Protein AF-A0AAD8WRN0-F1 (afdb_monomer)

Solvent-accessible surface area (backbone atoms only — not comparable to full-atom values): 7455 Å² total; per-residue (Å²): 144,67,61,68,64,52,53,50,52,52,52,52,51,52,52,51,53,55,50,58,75,67,61,74,82,81,84,42,71,46,80,45,39,75,56,83,87,56,75,53,74,54,54,53,44,68,66,68,74,37,48,32,38,32,49,36,40,60,86,39,64,58,97,87,50,74,71,40,66,42,30,61,80,78,36,50,57,91,78,57,51,49,57,65,69,71,54,63,84,72,74,74,68,90,81,76,82,79,86,64,104,75,77,71,69,64,40,76,47,83,61,78,80,75,75,131

Foldseek 3Di:
DPVVVVVVVVVVVVVVVVVVVVDDDDFDEEEAQADPPDDQPLVVV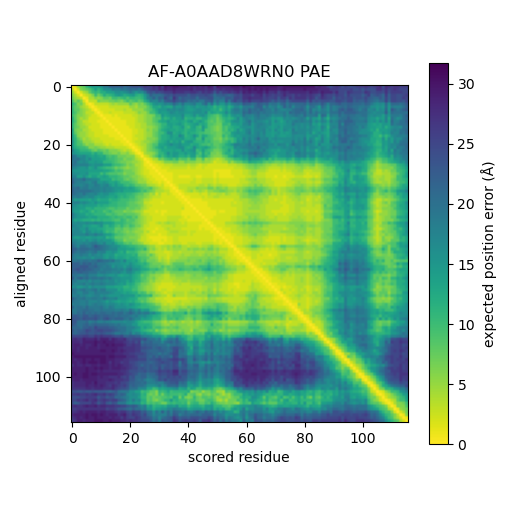VVVNHLEYEYPAQPDDDPPDDTDRHRDPNADVVVVRCVVSVCSVPPDPPPPPDDDPPPRDHDYDHDPPDDD

Organism: Lolium multiflorum (NCBI:txid4521)

Structure (mmCIF, N/CA/C/O backbone):
data_AF-A0AAD8WRN0-F1
#
_entry.id   AF-A0AAD8WRN0-F1
#
loop_
_atom_site.group_PDB
_atom_site.id
_atom_site.type_symbol
_atom_site.label_atom_id
_atom_site.label_alt_id
_atom_site.label_comp_id
_atom_site.label_asym_id
_atom_site.label_entity_id
_atom_site.label_seq_id
_atom_site.pdbx_PDB_ins_code
_atom_site.Cartn_x
_atom_site.Cartn_y
_atom_site.Cartn_z
_atom_site.occupancy
_atom_site.B_iso_or_equiv
_atom_site.auth_seq_id
_atom_site.auth_comp_id
_atom_site.auth_asym_id
_atom_site.auth_atom_id
_atom_site.pdbx_PDB_model_num
ATOM 1 N N . MET A 1 1 ? -23.805 17.492 53.164 1.00 50.25 1 MET A N 1
ATOM 2 C CA . MET A 1 1 ? -22.675 17.762 52.244 1.00 50.25 1 MET A CA 1
ATOM 3 C C . MET A 1 1 ? -22.229 16.450 51.591 1.00 50.25 1 MET A C 1
ATOM 5 O O . MET A 1 1 ? -21.153 15.964 51.880 1.00 50.25 1 MET A O 1
ATOM 9 N N . ALA A 1 2 ? -23.076 15.834 50.759 1.00 56.66 2 ALA A N 1
ATOM 10 C CA . ALA A 1 2 ? -22.770 14.552 50.095 1.00 56.66 2 ALA A CA 1
ATOM 11 C C . ALA A 1 2 ? -23.045 14.588 48.578 1.00 56.66 2 ALA A C 1
ATOM 13 O O . ALA A 1 2 ? -22.523 13.774 47.826 1.00 56.66 2 ALA A O 1
ATOM 14 N N . SER A 1 3 ? -23.804 15.584 48.105 1.00 61.09 3 SER A N 1
ATOM 15 C CA . SER A 1 3 ? -24.153 15.754 46.692 1.00 61.09 3 SER A CA 1
ATOM 16 C C . SER A 1 3 ? -23.005 16.298 45.842 1.00 61.09 3 SER A C 1
ATOM 18 O O . SER A 1 3 ? -22.853 15.880 44.704 1.00 61.09 3 SER A O 1
ATOM 20 N N . ARG A 1 4 ? -22.150 17.180 46.384 1.00 63.69 4 ARG A N 1
ATOM 21 C CA . ARG A 1 4 ? -21.076 17.838 45.608 1.00 63.69 4 ARG A CA 1
ATOM 22 C C . ARG A 1 4 ? -20.043 16.843 45.063 1.00 63.69 4 ARG A C 1
ATOM 24 O O . ARG A 1 4 ? -19.619 16.986 43.922 1.00 63.69 4 ARG A O 1
ATOM 31 N N . GLY A 1 5 ? -19.681 15.816 45.837 1.00 64.12 5 GLY A N 1
ATOM 32 C CA . GLY A 1 5 ? -18.762 14.758 45.391 1.00 64.12 5 GLY A CA 1
ATOM 33 C C . GLY A 1 5 ? -19.368 13.868 44.303 1.00 64.12 5 GLY A C 1
ATOM 34 O O . GLY A 1 5 ? -18.722 13.596 43.295 1.00 64.12 5 GLY A O 1
ATOM 35 N N . PHE A 1 6 ? -20.643 13.499 44.465 1.00 67.19 6 PHE A N 1
ATOM 36 C CA . PHE A 1 6 ? -21.372 12.682 43.496 1.00 67.19 6 PHE A CA 1
ATOM 37 C C . PHE A 1 6 ? -21.585 13.425 42.170 1.00 67.19 6 PHE A C 1
ATOM 39 O O . PHE A 1 6 ? -21.319 12.869 41.112 1.00 67.19 6 PHE A O 1
ATOM 46 N N . THR A 1 7 ? -21.969 14.705 42.204 1.00 78.31 7 THR A N 1
ATOM 47 C CA . THR A 1 7 ? -22.146 15.518 40.989 1.00 78.31 7 THR A CA 1
ATOM 48 C C . THR A 1 7 ? -20.834 15.722 40.234 1.00 78.31 7 THR A C 1
ATOM 50 O O . THR A 1 7 ? -20.825 15.669 39.009 1.00 78.31 7 THR A O 1
ATOM 53 N N . THR A 1 8 ? -19.719 15.904 40.947 1.00 83.19 8 THR A N 1
ATOM 54 C CA . THR A 1 8 ? -18.403 16.079 40.310 1.00 83.19 8 THR A CA 1
ATOM 55 C C . THR A 1 8 ? -17.949 14.789 39.625 1.00 83.19 8 THR A C 1
ATOM 57 O O . THR A 1 8 ? -17.502 14.843 38.487 1.00 83.19 8 THR A O 1
ATOM 60 N N . PHE A 1 9 ? -18.140 13.633 40.273 1.00 83.06 9 PHE A N 1
ATOM 61 C CA . PHE A 1 9 ? -17.828 12.319 39.701 1.00 8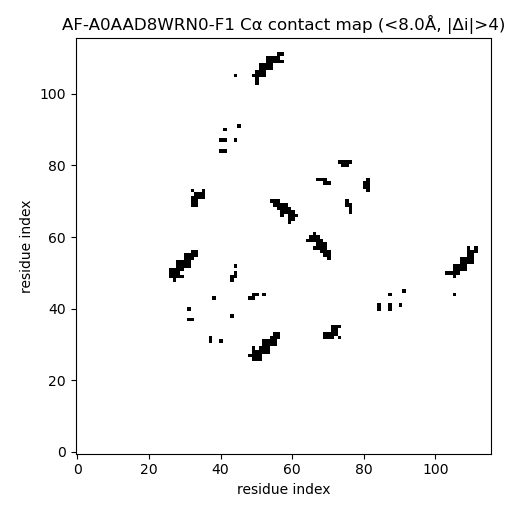3.06 9 PHE A CA 1
ATOM 62 C C . PHE A 1 9 ? -18.692 11.978 38.477 1.00 83.06 9 PHE A C 1
ATOM 64 O O . PHE A 1 9 ? -18.199 11.456 37.482 1.00 83.06 9 PHE A O 1
ATOM 71 N N . GLN A 1 10 ? -19.985 12.307 38.528 1.00 86.94 10 GLN A N 1
ATOM 72 C CA . GLN A 1 10 ? -20.894 12.118 37.396 1.00 86.94 10 GLN A CA 1
ATOM 73 C C . GLN A 1 10 ? -20.499 13.012 36.212 1.00 86.94 10 GLN A C 1
ATOM 75 O O . GLN A 1 10 ? -20.439 12.541 35.079 1.00 86.94 10 GLN A O 1
ATOM 80 N N . LEU A 1 11 ? -20.165 14.282 36.464 1.00 89.62 11 LEU A N 1
ATOM 81 C CA . LEU A 1 11 ? -19.719 15.212 35.422 1.00 89.62 11 LEU A CA 1
ATOM 82 C C . LEU A 1 11 ? -18.401 14.774 34.774 1.00 89.62 11 LEU A C 1
ATOM 84 O O . LEU A 1 11 ? -18.294 14.811 33.550 1.00 89.62 11 LEU A O 1
ATOM 88 N N . THR A 1 12 ? -17.411 14.333 35.556 1.00 91.06 12 THR A N 1
ATOM 89 C CA . THR A 1 12 ? -16.139 13.843 35.003 1.00 91.06 12 THR A CA 1
ATOM 90 C C . THR A 1 12 ? -16.320 12.560 34.196 1.00 91.06 12 THR A C 1
ATOM 92 O O . THR A 1 12 ? -15.724 12.436 33.128 1.00 91.06 12 THR A O 1
ATOM 95 N N . ALA A 1 13 ? -17.175 11.636 34.646 1.00 92.88 13 ALA A N 1
ATOM 96 C CA . ALA A 1 13 ? -17.503 10.425 33.896 1.00 92.88 13 ALA A CA 1
ATOM 97 C C . ALA A 1 13 ? -18.189 10.745 32.556 1.00 92.88 13 ALA A C 1
ATOM 99 O O . ALA A 1 13 ? -17.784 10.220 31.519 1.00 92.88 13 ALA A O 1
ATOM 100 N N . PHE A 1 14 ? -19.170 11.655 32.550 1.00 91.88 14 PHE A N 1
ATOM 101 C CA . PHE A 1 14 ? -19.823 12.113 31.319 1.00 91.88 14 PHE A CA 1
ATOM 102 C C . PHE A 1 14 ? -18.838 12.776 30.350 1.00 91.88 14 PHE A C 1
ATOM 104 O O . PHE A 1 14 ? -18.884 12.505 29.151 1.00 91.88 14 PHE A O 1
ATOM 111 N N . LEU A 1 15 ? -17.923 13.606 30.861 1.00 92.12 15 LEU A N 1
ATOM 112 C CA . LEU A 1 15 ? -16.913 14.274 30.042 1.00 92.12 15 LEU A CA 1
ATOM 113 C C . LEU A 1 15 ? -15.945 13.269 29.396 1.00 92.12 15 LEU A C 1
ATOM 115 O O . LEU A 1 15 ? -15.607 13.412 28.224 1.00 92.12 15 LEU A O 1
ATOM 119 N N . LEU A 1 16 ? -15.532 12.235 30.138 1.00 92.31 16 LEU A N 1
ATOM 120 C CA . LEU A 1 16 ? -14.669 11.165 29.627 1.00 92.31 16 LEU A CA 1
ATOM 121 C C . LEU A 1 16 ? -15.356 10.356 28.523 1.00 92.31 16 LEU A C 1
ATOM 123 O O . LEU A 1 16 ? -14.749 10.114 27.482 1.00 92.31 16 LEU A O 1
ATOM 127 N N . VAL A 1 17 ? -16.624 9.979 28.711 1.00 90.38 17 VAL A N 1
ATOM 128 C CA . VAL A 1 17 ? -17.400 9.258 27.687 1.00 90.38 17 VAL A CA 1
ATOM 129 C C . VAL A 1 17 ? -17.581 10.115 26.432 1.00 90.38 17 VAL A C 1
ATOM 131 O O . VAL A 1 17 ? -17.409 9.613 25.322 1.00 90.38 17 VAL A O 1
ATOM 134 N N . ALA A 1 18 ? -17.862 11.412 26.591 1.00 89.25 18 ALA A N 1
ATOM 135 C CA . ALA A 1 18 ? -17.960 12.341 25.469 1.00 89.25 18 ALA A CA 1
ATOM 136 C C . ALA A 1 18 ? -16.630 12.462 24.702 1.00 89.25 18 ALA A C 1
ATOM 138 O O . ALA A 1 18 ? -16.636 12.438 23.474 1.00 89.25 18 ALA A O 1
ATOM 139 N N . LEU A 1 19 ? -15.492 12.522 25.405 1.00 86.94 19 LEU A N 1
ATOM 140 C CA . LEU A 1 19 ? -14.169 12.548 24.775 1.00 86.94 19 LEU A CA 1
ATOM 141 C C . LEU A 1 19 ? -13.910 11.277 23.961 1.00 86.94 19 LEU A C 1
ATOM 143 O O . LEU A 1 19 ? -13.547 11.362 22.790 1.00 86.94 19 LEU A O 1
ATOM 147 N N . LEU A 1 20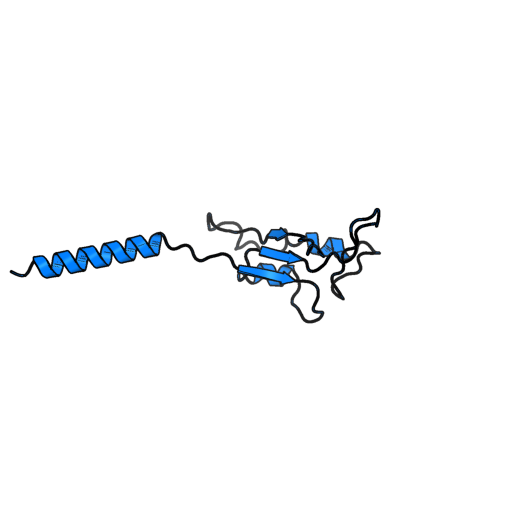 ? -14.156 10.107 24.556 1.00 85.62 20 LEU A N 1
ATOM 148 C CA . LEU A 1 20 ? -13.955 8.812 23.903 1.00 85.62 20 LEU A CA 1
ATOM 149 C C . LEU A 1 20 ? -14.837 8.646 22.659 1.00 85.62 20 LEU A C 1
ATOM 151 O O . LEU A 1 20 ? -14.378 8.091 21.666 1.00 85.62 20 LEU A O 1
ATOM 155 N N . ALA A 1 21 ? -16.062 9.180 22.671 1.00 82.31 21 ALA A N 1
ATOM 156 C CA . ALA A 1 21 ? -16.949 9.173 21.507 1.00 82.31 21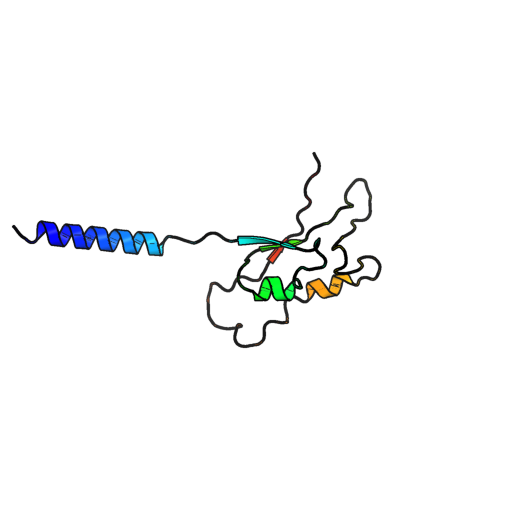 ALA A CA 1
ATOM 157 C C . ALA A 1 21 ? -16.426 10.035 20.340 1.00 82.31 21 ALA A C 1
ATOM 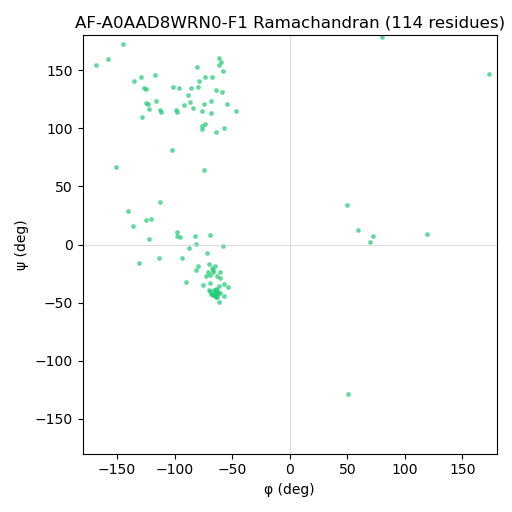159 O O . ALA A 1 21 ? -16.774 9.792 19.186 1.00 82.31 21 ALA A O 1
ATOM 160 N N . THR A 1 22 ? -15.580 11.030 20.628 1.00 78.69 22 THR A N 1
ATOM 161 C CA . THR A 1 22 ? -14.930 11.878 19.612 1.00 78.69 22 THR A CA 1
ATOM 162 C C . THR A 1 22 ? -13.543 11.388 19.195 1.00 78.69 22 THR A C 1
ATOM 164 O O . THR A 1 22 ? -12.998 11.863 18.199 1.00 78.69 22 THR A O 1
ATOM 167 N N . CYS A 1 23 ? -12.964 10.428 19.919 1.00 75.31 23 CYS A N 1
ATOM 168 C CA . CYS A 1 23 ? -11.672 9.849 19.579 1.00 75.31 23 CYS A CA 1
ATOM 169 C C . CYS A 1 23 ? -11.810 8.930 18.358 1.00 75.31 23 CYS A C 1
ATOM 171 O O . CYS A 1 23 ? -12.272 7.797 18.461 1.00 75.31 23 CYS A O 1
ATOM 173 N N . HIS A 1 24 ? -11.367 9.402 17.194 1.00 72.62 24 HIS A N 1
ATOM 174 C CA . HIS A 1 24 ? -11.165 8.548 16.027 1.00 72.62 24 HIS A CA 1
ATOM 175 C C . HIS A 1 24 ? -9.763 7.938 16.073 1.00 72.62 24 HIS A C 1
ATOM 177 O O . HIS A 1 24 ? -8.767 8.663 16.116 1.00 72.62 24 HIS A O 1
ATOM 183 N N . ALA A 1 25 ? -9.674 6.608 16.043 1.00 70.56 25 ALA A N 1
ATOM 184 C CA . ALA A 1 25 ? -8.408 5.943 15.771 1.00 70.56 25 ALA A CA 1
ATOM 185 C C . ALA A 1 25 ? -7.961 6.295 14.344 1.00 70.56 25 ALA A C 1
ATOM 187 O O . ALA A 1 25 ? -8.758 6.262 13.401 1.00 70.56 25 ALA A O 1
ATOM 188 N N . GLY A 1 26 ? -6.690 6.668 14.203 1.00 74.94 26 GLY A N 1
ATOM 189 C CA . GLY A 1 26 ? -6.097 6.944 12.903 1.00 74.94 26 GLY A CA 1
ATOM 190 C C . GLY A 1 26 ? -6.108 5.717 11.991 1.00 74.94 26 GLY A C 1
ATOM 191 O O . GLY A 1 26 ? -6.233 4.573 12.423 1.00 74.94 26 GLY A O 1
ATOM 192 N N . SER A 1 27 ? -5.965 5.987 10.706 1.00 81.06 27 SER A N 1
ATOM 193 C CA . SER A 1 27 ? -5.867 5.003 9.635 1.00 81.06 27 SER A CA 1
ATOM 194 C C . SER A 1 27 ? -4.472 4.387 9.556 1.00 81.06 27 SER A C 1
ATOM 196 O O . SER A 1 27 ? -3.483 5.111 9.672 1.00 81.06 27 SER A O 1
ATOM 198 N N . ILE A 1 28 ? -4.371 3.081 9.288 1.00 83.69 28 ILE A N 1
ATOM 199 C CA . ILE A 1 28 ? -3.084 2.403 9.058 1.00 83.69 28 ILE A CA 1
ATOM 200 C C . ILE A 1 28 ? -2.880 2.197 7.553 1.00 83.69 28 ILE A C 1
ATOM 202 O O . ILE A 1 28 ? -3.799 1.775 6.843 1.00 83.69 28 ILE A O 1
ATOM 206 N N . ALA A 1 29 ? -1.667 2.494 7.082 1.00 85.50 29 ALA A N 1
ATOM 207 C CA . ALA A 1 29 ? -1.224 2.250 5.714 1.00 85.50 29 ALA A CA 1
ATOM 208 C C . ALA A 1 29 ? -0.056 1.252 5.679 1.00 85.50 29 ALA A C 1
ATOM 210 O O . ALA A 1 29 ? 0.793 1.275 6.572 1.00 85.50 29 ALA A O 1
ATOM 211 N N . ILE A 1 30 ? 0.011 0.414 4.642 1.00 87.94 30 ILE A N 1
ATOM 212 C CA . ILE A 1 30 ? 1.092 -0.564 4.433 1.00 87.94 30 ILE A CA 1
ATOM 213 C C . ILE A 1 30 ? 1.673 -0.457 3.021 1.00 87.94 30 ILE A C 1
ATOM 215 O O . ILE A 1 30 ? 0.937 -0.192 2.076 1.00 87.94 30 ILE A O 1
ATOM 219 N N . TYR A 1 31 ? 2.982 -0.664 2.870 1.00 89.62 31 TYR A N 1
ATOM 220 C CA . TYR A 1 31 ? 3.615 -0.852 1.561 1.00 89.62 31 TYR A CA 1
ATOM 221 C C . TYR A 1 31 ? 3.538 -2.325 1.155 1.00 89.62 31 TYR A C 1
ATOM 223 O O . TYR A 1 31 ? 3.835 -3.186 1.978 1.00 89.62 31 TYR A O 1
ATOM 231 N N . TRP A 1 32 ? 3.166 -2.599 -0.093 1.00 90.38 32 TRP A N 1
ATOM 232 C CA . TRP A 1 32 ? 2.981 -3.954 -0.623 1.00 90.38 32 TRP A CA 1
ATOM 233 C C . TRP A 1 32 ? 3.623 -4.096 -2.005 1.00 90.38 32 TRP A C 1
ATOM 235 O O . TRP A 1 32 ? 3.488 -3.180 -2.821 1.00 90.38 32 TRP A O 1
ATOM 245 N N . GLY A 1 33 ? 4.259 -5.235 -2.288 1.00 89.56 33 GLY A N 1
ATOM 246 C CA . GLY A 1 33 ? 4.698 -5.614 -3.636 1.00 89.56 33 GLY A CA 1
ATOM 247 C C . GLY A 1 33 ? 6.200 -5.830 -3.825 1.00 89.56 33 GLY A C 1
ATOM 248 O O . GLY A 1 33 ? 6.645 -5.969 -4.956 1.00 89.56 33 GLY A O 1
ATOM 249 N N . GLN A 1 34 ? 7.016 -5.846 -2.770 1.00 91.12 34 GLN A N 1
ATOM 250 C CA . GLN A 1 34 ? 8.475 -6.055 -2.887 1.00 91.12 34 GLN A CA 1
ATOM 251 C C . GLN A 1 34 ? 8.989 -7.257 -2.097 1.00 91.12 34 GLN A C 1
ATOM 253 O O . GLN A 1 34 ? 10.198 -7.467 -2.026 1.00 91.12 34 GLN A O 1
ATOM 258 N N . ASN A 1 35 ? 8.098 -8.035 -1.487 1.00 89.69 35 ASN A N 1
ATOM 259 C CA . ASN A 1 35 ? 8.461 -9.230 -0.748 1.00 89.69 35 ASN A CA 1
ATOM 260 C C . ASN A 1 35 ? 7.739 -10.441 -1.338 1.00 89.69 35 ASN A C 1
ATOM 262 O O . ASN A 1 35 ? 6.523 -10.551 -1.240 1.00 89.69 35 ASN A O 1
ATOM 266 N N . ASP A 1 36 ? 8.492 -11.396 -1.873 1.00 83.81 36 ASP A N 1
ATOM 267 C CA . ASP A 1 36 ? 7.929 -12.590 -2.516 1.00 83.81 36 ASP A CA 1
ATOM 268 C C . ASP A 1 36 ? 7.165 -13.499 -1.527 1.00 83.81 36 ASP A C 1
ATOM 270 O O . ASP A 1 36 ? 6.354 -14.328 -1.932 1.00 83.81 36 ASP A O 1
ATOM 274 N N . GLY A 1 37 ? 7.407 -13.344 -0.218 1.00 86.44 37 GLY A N 1
ATOM 275 C CA . GLY A 1 37 ? 6.703 -14.066 0.848 1.00 86.44 37 GLY A CA 1
ATOM 276 C C . GLY A 1 37 ? 5.521 -13.317 1.473 1.00 86.44 37 GLY A C 1
ATOM 277 O O . GLY A 1 37 ? 5.003 -13.771 2.493 1.00 86.44 37 GLY A O 1
ATOM 278 N N . GLU A 1 38 ? 5.128 -12.149 0.950 1.00 87.38 38 GLU A N 1
ATOM 279 C CA . GLU A 1 38 ? 3.962 -11.421 1.464 1.00 87.38 38 GLU A CA 1
ATOM 280 C C . GLU A 1 38 ? 2.645 -11.988 0.914 1.00 87.38 38 GLU A C 1
ATOM 282 O O . GLU A 1 38 ? 2.595 -12.566 -0.171 1.00 87.38 38 GLU A O 1
ATOM 287 N N . ALA A 1 39 ? 1.562 -11.826 1.679 1.00 86.81 39 ALA A N 1
ATOM 288 C CA . ALA A 1 39 ? 0.231 -12.231 1.238 1.00 86.81 39 ALA A CA 1
ATOM 289 C C . ALA A 1 39 ? -0.175 -11.485 -0.044 1.00 86.81 39 ALA A C 1
ATOM 291 O O . ALA A 1 39 ? 0.321 -10.391 -0.328 1.00 86.81 39 ALA A O 1
ATOM 292 N N . SER A 1 40 ? -1.109 -12.043 -0.814 1.00 86.56 40 SER A N 1
ATOM 293 C CA . SER A 1 40 ? -1.619 -11.356 -2.002 1.00 86.56 40 SER A CA 1
ATOM 294 C C . SER A 1 40 ? -2.289 -10.027 -1.631 1.00 86.56 40 SER A C 1
ATOM 296 O O . SER A 1 40 ? -2.838 -9.879 -0.539 1.00 86.56 40 SER A O 1
ATOM 298 N N . LEU A 1 41 ? -2.326 -9.064 -2.560 1.00 84.44 41 LEU A N 1
ATOM 299 C CA . LEU A 1 41 ? -2.968 -7.762 -2.328 1.00 84.44 41 LEU A CA 1
ATOM 300 C C . LEU A 1 41 ? -4.425 -7.907 -1.847 1.00 84.44 41 LEU A C 1
ATOM 302 O O . LEU A 1 41 ? -4.892 -7.147 -0.997 1.00 84.44 41 LEU A O 1
ATOM 306 N N . ALA A 1 42 ? -5.136 -8.912 -2.368 1.00 82.62 42 ALA A N 1
ATOM 307 C CA . ALA A 1 42 ? -6.498 -9.233 -1.958 1.00 82.62 42 ALA A CA 1
ATOM 308 C C . ALA A 1 42 ? -6.568 -9.691 -0.492 1.00 82.62 42 ALA A C 1
ATOM 310 O O . ALA A 1 42 ? -7.432 -9.222 0.243 1.00 82.62 42 ALA A O 1
ATOM 311 N N . GLU A 1 43 ? -5.652 -10.552 -0.048 1.00 84.25 43 GLU A N 1
ATOM 312 C CA . GLU A 1 43 ? -5.575 -11.016 1.342 1.00 84.25 43 GLU A CA 1
ATOM 313 C C . GLU A 1 43 ? -5.135 -9.900 2.296 1.00 84.25 43 GLU A C 1
ATOM 315 O O . GLU A 1 43 ? -5.710 -9.751 3.374 1.00 84.25 43 GLU A O 1
ATOM 320 N N . THR A 1 44 ? -4.181 -9.057 1.887 1.00 85.56 44 THR A N 1
ATOM 321 C CA . THR A 1 44 ? -3.775 -7.870 2.653 1.00 85.56 44 THR A CA 1
ATOM 322 C C . THR A 1 44 ? -4.970 -6.954 2.906 1.00 85.56 44 THR A C 1
ATOM 324 O O . THR A 1 44 ? -5.184 -6.522 4.039 1.00 85.56 44 THR A O 1
ATOM 327 N N . CYS A 1 45 ? -5.797 -6.714 1.887 1.00 82.88 45 CYS A N 1
ATOM 328 C CA . CYS A 1 45 ? -7.023 -5.935 2.031 1.00 82.88 45 CYS A CA 1
ATOM 329 C C . CYS A 1 45 ? -8.114 -6.659 2.832 1.00 82.88 45 CYS A C 1
ATOM 331 O O . CYS A 1 45 ? -8.785 -6.034 3.653 1.00 82.88 45 CYS A O 1
ATOM 333 N N . ALA A 1 46 ? -8.279 -7.969 2.639 1.00 82.38 46 ALA A N 1
ATOM 334 C CA . ALA A 1 46 ? -9.258 -8.774 3.369 1.00 82.38 46 ALA A CA 1
ATOM 335 C C . ALA A 1 46 ? -8.927 -8.914 4.864 1.00 82.38 46 ALA A C 1
ATOM 337 O O . ALA A 1 46 ? -9.825 -9.187 5.657 1.00 82.38 46 ALA A O 1
ATOM 338 N N . SER A 1 47 ? -7.672 -8.684 5.266 1.00 84.12 47 SER A N 1
ATOM 339 C CA . SER A 1 47 ? -7.268 -8.706 6.677 1.00 84.12 47 SER A CA 1
ATOM 340 C C . SER A 1 47 ? -7.993 -7.666 7.542 1.00 84.12 47 SER A C 1
ATOM 342 O O . SER A 1 47 ? -8.066 -7.836 8.755 1.00 84.12 47 SER A O 1
ATOM 344 N N . GLY A 1 48 ? -8.498 -6.576 6.944 1.00 81.62 48 GLY A N 1
ATOM 345 C CA . GLY A 1 48 ? -9.153 -5.478 7.665 1.00 81.62 48 GLY A CA 1
ATOM 346 C C . GLY A 1 48 ? -8.212 -4.617 8.519 1.00 81.62 48 GLY A C 1
ATOM 347 O O . GLY A 1 48 ? -8.669 -3.678 9.166 1.00 81.62 48 GLY A O 1
ATOM 348 N N . ASN A 1 49 ? -6.905 -4.898 8.503 1.00 84.06 49 ASN A N 1
ATOM 349 C CA . ASN A 1 49 ? -5.908 -4.191 9.313 1.00 84.06 49 ASN A CA 1
ATOM 350 C C . ASN A 1 49 ? -5.467 -2.854 8.704 1.00 84.06 49 ASN A C 1
ATOM 352 O O . ASN A 1 49 ? -4.940 -1.994 9.411 1.00 84.06 49 ASN A O 1
ATOM 356 N N . TYR A 1 50 ? -5.651 -2.687 7.393 1.00 82.62 50 TYR A N 1
ATOM 357 C CA . TYR A 1 50 ? -5.131 -1.558 6.629 1.00 82.62 50 TYR A CA 1
ATOM 358 C C . TYR A 1 50 ? -6.249 -0.880 5.854 1.00 82.62 50 TYR A C 1
ATOM 360 O O . TYR A 1 50 ? -7.050 -1.522 5.180 1.00 82.62 50 TYR A O 1
ATOM 368 N N . GLU A 1 51 ? -6.269 0.443 5.919 1.00 80.81 51 GLU A N 1
ATOM 369 C CA . GLU A 1 51 ? -7.188 1.261 5.131 1.00 80.81 51 GLU A CA 1
ATOM 370 C C . GLU A 1 51 ? -6.587 1.655 3.785 1.00 80.81 51 GLU A C 1
ATOM 372 O O . GLU A 1 51 ? -7.298 1.783 2.785 1.00 80.81 51 GLU A O 1
ATOM 377 N N . PHE A 1 52 ? -5.264 1.819 3.764 1.00 80.06 52 PHE A N 1
ATOM 378 C CA . PHE A 1 52 ? -4.512 2.190 2.580 1.00 80.06 52 PHE A CA 1
ATOM 379 C C . PHE A 1 52 ? -3.411 1.170 2.316 1.00 80.06 52 PHE A C 1
ATOM 381 O O . PHE A 1 52 ? -2.644 0.817 3.212 1.00 80.06 52 PHE A O 1
ATOM 388 N N . VAL A 1 53 ? -3.291 0.747 1.062 1.00 83.44 53 VAL A N 1
ATOM 389 C CA . VAL A 1 53 ? -2.163 -0.064 0.601 1.00 83.44 53 VAL A CA 1
ATOM 390 C C . VAL A 1 53 ? -1.386 0.739 -0.437 1.00 83.44 53 VAL A C 1
ATOM 392 O O . VAL A 1 53 ? -1.936 1.224 -1.424 1.00 83.44 53 VAL A O 1
ATOM 395 N N . ILE A 1 54 ? -0.097 0.937 -0.208 1.00 85.38 54 ILE A N 1
ATOM 396 C CA . ILE A 1 54 ? 0.792 1.676 -1.098 1.00 85.38 54 ILE A CA 1
ATOM 397 C C . ILE A 1 54 ? 1.544 0.653 -1.940 1.00 85.38 54 ILE A C 1
ATOM 399 O O . ILE A 1 54 ? 2.311 -0.148 -1.413 1.00 85.38 54 ILE A O 1
ATOM 403 N N . LEU A 1 55 ? 1.316 0.673 -3.253 1.00 85.00 55 LEU A N 1
ATOM 404 C CA . LEU A 1 55 ? 1.972 -0.260 -4.167 1.00 85.00 55 LEU A CA 1
ATOM 405 C C . LEU A 1 55 ? 3.436 0.144 -4.361 1.00 85.00 55 LEU A C 1
ATOM 407 O O . LEU A 1 55 ? 3.733 1.250 -4.822 1.00 85.00 55 LEU A O 1
ATOM 411 N N . ALA A 1 56 ? 4.326 -0.773 -4.010 1.00 85.81 56 ALA A N 1
ATOM 412 C CA . ALA A 1 56 ? 5.768 -0.645 -4.033 1.00 85.81 56 ALA A CA 1
ATOM 413 C C . ALA A 1 56 ? 6.333 -1.571 -5.129 1.00 85.81 56 ALA A C 1
ATOM 415 O O . ALA A 1 56 ? 6.191 -2.778 -4.998 1.00 85.81 56 ALA A O 1
ATOM 416 N N . PHE A 1 57 ? 6.936 -1.079 -6.220 1.00 84.19 57 PHE A N 1
ATOM 417 C CA . PHE A 1 57 ? 7.112 0.330 -6.614 1.00 84.19 57 PHE A CA 1
ATOM 418 C C . PHE A 1 57 ? 7.040 0.556 -8.136 1.00 84.19 57 PHE A C 1
ATOM 420 O O . PHE A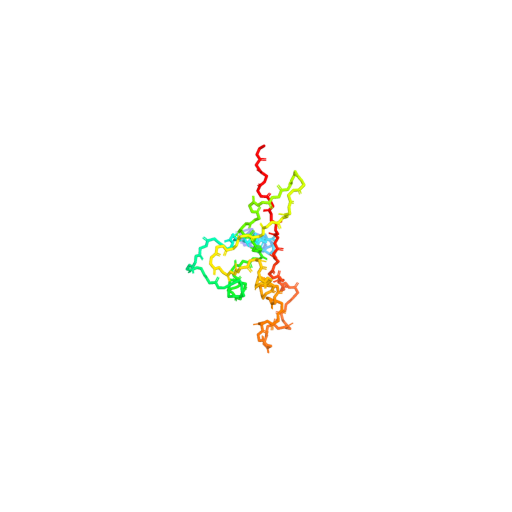 1 57 ? 6.991 -0.365 -8.943 1.00 84.19 57 PHE A O 1
ATOM 427 N N . LEU A 1 58 ? 7.036 1.830 -8.543 1.00 86.19 58 LEU A N 1
ATOM 428 C CA . LEU A 1 58 ? 7.226 2.266 -9.930 1.00 86.19 58 LEU A CA 1
ATOM 429 C C . LEU A 1 58 ? 8.670 2.788 -10.100 1.00 86.19 58 LEU A C 1
ATOM 431 O O . LEU A 1 58 ? 8.881 3.998 -10.012 1.00 86.19 58 LEU A O 1
ATOM 435 N N . 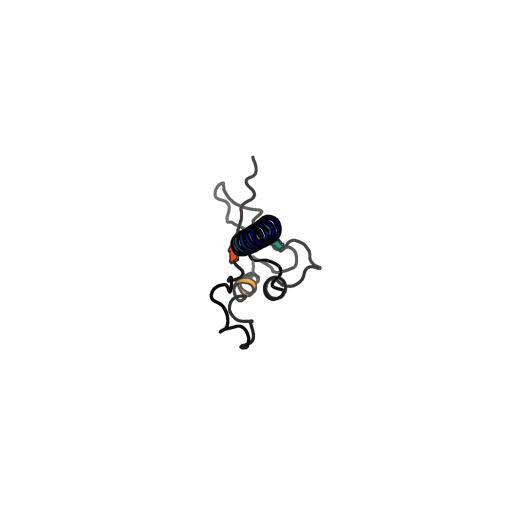PRO A 1 59 ? 9.684 1.920 -10.288 1.00 85.31 59 PRO A N 1
ATOM 436 C CA . PRO A 1 59 ? 11.090 2.336 -10.278 1.00 85.31 59 PRO A CA 1
ATOM 437 C C . PRO A 1 59 ? 11.511 3.153 -11.505 1.00 85.31 59 PRO A C 1
ATOM 439 O O . PRO A 1 59 ? 12.485 3.899 -11.438 1.00 85.31 59 PRO A O 1
ATOM 442 N N . LYS A 1 60 ? 10.806 3.023 -12.636 1.00 85.75 60 LYS A N 1
ATOM 443 C CA . LYS A 1 60 ? 11.112 3.767 -13.867 1.00 85.75 60 LYS A CA 1
ATOM 444 C C . LYS A 1 60 ? 9.992 4.748 -14.156 1.00 85.75 60 LYS A C 1
ATOM 446 O O . LYS A 1 60 ? 8.865 4.329 -14.412 1.00 85.75 60 LYS A O 1
ATOM 451 N N . PHE A 1 61 ? 10.308 6.039 -14.120 1.00 87.62 61 PHE A N 1
ATOM 452 C CA . PHE A 1 61 ? 9.397 7.125 -14.471 1.00 87.62 61 PHE A CA 1
ATOM 453 C C . PHE A 1 61 ? 10.175 8.398 -14.847 1.00 87.62 61 PHE A C 1
ATOM 455 O O . PHE A 1 61 ? 11.327 8.581 -14.461 1.00 87.62 61 PHE A O 1
ATOM 462 N N . GLY A 1 62 ? 9.526 9.313 -15.575 1.00 88.12 62 GLY A N 1
ATOM 463 C CA . GLY A 1 62 ? 10.097 10.618 -15.936 1.00 88.12 62 GLY A CA 1
ATOM 464 C C . GLY A 1 62 ? 11.066 10.583 -17.126 1.00 88.12 62 GLY A C 1
ATOM 465 O O . GLY A 1 62 ? 11.310 9.542 -17.724 1.00 88.12 62 GLY A O 1
ATOM 466 N N . LYS A 1 63 ? 11.590 11.754 -17.521 1.00 90.50 63 LYS A N 1
ATOM 467 C CA . LYS A 1 63 ? 12.577 11.927 -18.616 1.00 90.50 63 LYS A CA 1
ATOM 468 C C . LYS A 1 63 ? 12.210 11.235 -19.948 1.00 90.50 63 LYS A C 1
ATOM 470 O O . LYS A 1 63 ? 13.087 10.753 -20.656 1.00 90.50 63 LYS A O 1
ATOM 475 N N . GLY A 1 64 ? 10.918 11.161 -20.280 1.00 88.69 64 GLY A N 1
ATOM 476 C CA . GLY A 1 64 ? 10.429 10.484 -21.492 1.00 88.69 64 GLY A CA 1
ATOM 477 C C . GLY A 1 64 ? 10.497 8.952 -21.445 1.00 88.69 64 GLY A C 1
ATOM 478 O O . GLY A 1 64 ? 10.238 8.298 -22.451 1.00 88.69 64 GLY A O 1
ATOM 479 N N . GLN A 1 65 ? 10.834 8.365 -20.296 1.00 86.25 65 GLN A N 1
ATOM 480 C CA . GLN A 1 65 ? 10.831 6.920 -20.104 1.00 86.25 65 GLN A CA 1
ATOM 481 C C . GLN A 1 65 ? 9.396 6.402 -19.997 1.00 86.25 65 GLN A C 1
ATOM 483 O O . GLN A 1 65 ? 8.528 7.047 -19.406 1.00 86.25 65 GLN A O 1
ATOM 488 N N . THR A 1 66 ? 9.158 5.206 -20.539 1.00 83.81 66 THR A N 1
ATOM 489 C CA . THR A 1 66 ? 7.888 4.501 -20.334 1.00 83.81 66 THR A CA 1
ATOM 490 C C . THR A 1 66 ? 7.802 4.062 -18.869 1.00 83.81 66 THR A C 1
ATOM 492 O O . THR A 1 66 ? 8.714 3.367 -18.411 1.00 83.81 66 THR A O 1
ATOM 495 N N . PRO A 1 67 ? 6.750 4.454 -18.124 1.00 83.88 67 PRO A N 1
ATOM 496 C CA . PRO A 1 67 ? 6.587 4.044 -16.738 1.00 83.88 67 PRO A CA 1
ATOM 497 C C . PRO A 1 67 ? 6.530 2.521 -16.605 1.00 83.88 67 PRO A C 1
ATOM 499 O O . PRO A 1 67 ? 5.771 1.873 -17.326 1.00 83.88 67 PRO A O 1
ATOM 502 N N . GLN A 1 68 ? 7.303 1.954 -15.679 1.00 84.25 68 GLN A N 1
ATOM 503 C CA . GLN A 1 68 ? 7.323 0.509 -15.439 1.00 84.25 68 GLN A CA 1
ATOM 504 C C . GLN A 1 68 ? 7.022 0.214 -13.973 1.00 84.25 68 GLN A C 1
ATOM 506 O O . GLN A 1 68 ? 7.736 0.689 -13.090 1.00 84.25 68 GLN A O 1
ATOM 511 N N . LEU A 1 69 ? 5.965 -0.569 -13.743 1.00 85.94 69 LEU A N 1
ATOM 512 C CA . LEU A 1 69 ? 5.606 -1.112 -12.435 1.00 85.94 69 LEU A CA 1
ATOM 513 C C . LEU A 1 69 ? 6.482 -2.328 -12.137 1.00 85.94 69 LEU A C 1
ATOM 515 O O . LEU A 1 69 ? 6.658 -3.170 -13.010 1.00 85.94 69 LEU A O 1
ATOM 519 N N . ASP A 1 70 ? 7.007 -2.411 -10.924 1.00 87.19 70 ASP A N 1
ATOM 520 C CA . ASP A 1 70 ? 7.809 -3.526 -10.439 1.00 87.19 70 ASP A CA 1
ATOM 521 C C . ASP A 1 70 ? 7.221 -3.992 -9.108 1.00 87.19 70 ASP A C 1
ATOM 523 O O . ASP A 1 70 ? 7.273 -3.267 -8.114 1.00 87.19 70 ASP A O 1
ATOM 527 N N . LEU A 1 71 ? 6.604 -5.174 -9.128 1.00 87.88 71 LEU A N 1
ATOM 528 C CA . LEU A 1 71 ? 6.048 -5.829 -7.948 1.00 87.88 71 LEU A CA 1
ATOM 529 C C . LEU A 1 71 ? 6.836 -7.108 -7.623 1.00 87.88 71 LEU A C 1
ATOM 531 O O . LEU A 1 71 ? 6.242 -8.116 -7.246 1.00 87.88 71 LEU A O 1
ATOM 535 N N . ALA A 1 72 ? 8.158 -7.095 -7.829 1.00 87.38 72 ALA A N 1
ATOM 536 C CA . ALA A 1 72 ? 9.028 -8.248 -7.602 1.00 87.38 72 ALA A CA 1
ATOM 537 C C . ALA A 1 72 ? 8.479 -9.513 -8.293 1.00 87.38 72 ALA A C 1
ATOM 539 O O . ALA A 1 72 ? 8.151 -9.471 -9.482 1.00 87.38 72 ALA A O 1
ATOM 540 N N . SER A 1 73 ? 8.346 -10.636 -7.577 1.00 86.31 73 SER A N 1
ATOM 541 C CA . SER A 1 73 ? 7.813 -11.871 -8.157 1.00 86.31 73 SER A CA 1
ATOM 542 C C . SER A 1 73 ? 6.280 -11.932 -8.236 1.00 86.31 73 SER A C 1
ATOM 544 O O . SER A 1 73 ? 5.750 -12.948 -8.686 1.00 86.31 73 SER A O 1
ATOM 546 N N . HIS A 1 74 ? 5.538 -10.901 -7.804 1.00 85.06 74 HIS A N 1
ATOM 547 C CA . HIS A 1 74 ? 4.065 -10.954 -7.741 1.00 85.06 74 HIS A CA 1
ATOM 548 C C . HIS A 1 74 ? 3.403 -10.976 -9.115 1.00 85.06 74 HIS A C 1
ATOM 550 O O . HIS A 1 74 ? 2.324 -11.549 -9.280 1.00 85.06 74 HIS A O 1
ATOM 556 N N . CYS A 1 75 ? 4.000 -10.313 -10.103 1.00 85.81 75 CYS A N 1
ATOM 557 C CA . CYS A 1 75 ? 3.519 -10.318 -11.477 1.00 85.81 75 CYS A CA 1
ATOM 558 C C . CYS A 1 75 ? 4.553 -9.723 -12.432 1.00 85.81 75 CYS A C 1
ATOM 560 O O . CYS A 1 75 ? 5.344 -8.857 -12.067 1.00 85.81 75 CYS A O 1
ATOM 562 N N . ASP A 1 76 ? 4.477 -10.131 -13.696 1.00 84.25 76 ASP A N 1
ATOM 563 C CA . ASP A 1 76 ? 5.278 -9.543 -14.761 1.00 84.25 76 ASP A CA 1
ATOM 564 C C . ASP A 1 76 ? 4.513 -8.381 -15.439 1.00 84.25 76 ASP A C 1
ATOM 566 O O . ASP A 1 76 ? 3.420 -8.587 -15.992 1.00 84.25 76 ASP A O 1
ATOM 570 N N . PRO A 1 77 ? 5.048 -7.145 -15.415 1.00 78.31 77 PRO A N 1
ATOM 571 C CA . PRO A 1 77 ? 4.430 -5.992 -16.067 1.00 78.31 77 PRO A CA 1
ATOM 572 C C . PRO A 1 77 ? 4.464 -6.082 -17.602 1.00 78.31 77 PRO A C 1
ATOM 574 O O . PRO A 1 77 ? 3.601 -5.496 -18.258 1.00 78.31 77 PRO A O 1
ATOM 577 N N . SER A 1 78 ? 5.423 -6.808 -18.187 1.00 77.81 78 SER A N 1
ATOM 578 C CA . SER A 1 78 ? 5.633 -6.867 -19.641 1.00 77.81 78 SER A CA 1
ATOM 579 C C . SER A 1 78 ? 4.562 -7.685 -20.371 1.00 77.81 78 SER A C 1
ATOM 581 O O . SER A 1 78 ? 4.226 -7.397 -21.519 1.00 77.81 78 SER A O 1
ATOM 583 N N . SER A 1 79 ? 3.951 -8.644 -19.675 1.00 76.38 79 SER A N 1
ATOM 584 C CA . SER A 1 79 ? 2.906 -9.534 -20.193 1.00 76.38 79 SER A CA 1
ATOM 585 C C . SER A 1 79 ? 1.484 -9.085 -19.840 1.00 76.38 79 SER A C 1
ATOM 587 O O . SER A 1 79 ? 0.528 -9.838 -20.018 1.00 76.38 79 SER A O 1
ATOM 589 N N . SER A 1 80 ? 1.307 -7.861 -19.323 1.00 73.00 80 SER A N 1
ATOM 590 C CA . SER A 1 80 ? 0.057 -7.374 -18.711 1.00 73.00 80 SER A CA 1
ATOM 591 C C . SER A 1 80 ? -0.428 -8.186 -17.494 1.00 73.00 80 SER A C 1
ATOM 593 O O . SER A 1 80 ? -1.544 -7.966 -17.011 1.00 73.00 80 SER A O 1
ATOM 595 N N . GLY A 1 81 ? 0.416 -9.069 -16.946 1.00 74.00 81 GLY A N 1
ATOM 596 C CA . GLY A 1 81 ? 0.089 -9.977 -15.841 1.00 74.00 81 GLY A CA 1
ATOM 597 C C . GLY A 1 81 ? -0.329 -9.261 -14.554 1.00 74.00 81 GLY A C 1
ATOM 598 O O . GLY A 1 81 ? -1.183 -9.751 -13.813 1.00 74.00 81 GLY A O 1
ATOM 599 N N . CYS A 1 82 ? 0.169 -8.042 -14.340 1.00 79.62 82 CYS A N 1
ATOM 600 C CA . CYS A 1 82 ? -0.187 -7.213 -13.186 1.00 79.62 82 CYS A CA 1
ATOM 601 C C . CYS A 1 82 ? -1.614 -6.635 -13.226 1.00 79.62 82 CYS A C 1
ATOM 603 O O . CYS A 1 82 ? -2.079 -6.089 -12.226 1.00 79.62 82 CYS A O 1
ATOM 605 N N . ARG A 1 83 ? -2.367 -6.781 -14.331 1.00 76.25 83 ARG A N 1
ATOM 606 C CA . ARG A 1 83 ? -3.794 -6.394 -14.367 1.00 76.25 83 ARG A CA 1
ATOM 607 C C . ARG A 1 83 ? -4.650 -7.207 -13.399 1.00 76.25 83 ARG A C 1
ATOM 609 O O . ARG A 1 83 ? -5.674 -6.703 -12.946 1.00 76.25 83 ARG A O 1
ATOM 616 N N . SER A 1 84 ? -4.251 -8.435 -13.071 1.00 70.75 84 SER A N 1
ATOM 617 C CA . SER A 1 84 ? -4.953 -9.287 -12.099 1.00 70.75 84 SER A CA 1
ATOM 618 C C . SER A 1 84 ? -5.082 -8.622 -10.720 1.00 70.75 84 SER A C 1
ATOM 620 O O . SER A 1 84 ? -6.137 -8.730 -10.097 1.00 70.75 84 SER A O 1
ATOM 622 N N . GLN A 1 85 ? -4.090 -7.821 -10.315 1.00 70.88 85 GLN A N 1
ATOM 623 C CA . GLN A 1 85 ? -4.080 -7.090 -9.042 1.00 70.88 85 GLN A CA 1
ATOM 624 C C . GLN A 1 85 ? -5.157 -5.992 -8.968 1.00 70.88 85 GLN A C 1
ATOM 626 O O . GLN A 1 85 ? -5.618 -5.632 -7.888 1.00 70.88 85 GLN A O 1
ATOM 631 N N . SER A 1 86 ? -5.652 -5.507 -10.115 1.00 65.06 86 SER A N 1
ATOM 632 C CA . SER A 1 86 ? -6.769 -4.549 -10.158 1.00 65.06 86 SER A CA 1
ATOM 633 C C . SER A 1 86 ? -8.115 -5.158 -9.745 1.00 65.06 86 SER A C 1
ATOM 635 O O . SER A 1 86 ? -9.053 -4.426 -9.426 1.00 65.06 86 SER A O 1
ATOM 637 N N . LYS A 1 87 ? -8.229 -6.495 -9.723 1.00 59.47 87 LYS A N 1
ATOM 638 C CA . LYS A 1 87 ? -9.485 -7.197 -9.421 1.00 59.47 87 LYS A CA 1
ATOM 639 C C . LYS A 1 87 ? -9.782 -7.349 -7.927 1.00 59.47 87 LYS A C 1
ATOM 641 O O . LYS A 1 87 ? -10.799 -7.949 -7.583 1.00 59.47 87 LYS A O 1
ATOM 646 N N . GLY A 1 88 ? -8.994 -6.725 -7.047 1.00 51.56 88 GLY A N 1
ATOM 647 C CA . GLY A 1 88 ? -9.261 -6.644 -5.602 1.00 51.56 88 GLY A CA 1
ATOM 648 C C . GLY A 1 88 ? -10.609 -6.006 -5.215 1.00 51.56 88 GLY A C 1
ATOM 649 O O . GLY A 1 88 ? -10.944 -5.947 -4.040 1.00 51.56 88 GLY A O 1
ATOM 650 N N . HIS A 1 89 ? -11.411 -5.559 -6.186 1.00 42.53 89 HIS A N 1
ATOM 651 C CA . HIS A 1 89 ? -12.747 -5.002 -5.987 1.00 42.53 89 HIS A CA 1
ATOM 652 C C . HIS A 1 89 ? -13.884 -6.053 -5.964 1.00 42.53 89 HIS A C 1
ATOM 654 O O . HIS A 1 89 ? -15.038 -5.678 -5.774 1.00 42.53 89 HIS A O 1
ATOM 660 N N . GLN A 1 90 ? -13.603 -7.349 -6.184 1.00 41.62 90 GLN A N 1
ATOM 661 C CA . GLN A 1 90 ? -14.660 -8.353 -6.423 1.00 41.62 90 GLN A CA 1
ATOM 662 C C . GLN A 1 90 ? -14.498 -9.691 -5.675 1.00 41.62 90 GLN A C 1
ATOM 664 O O . GLN A 1 90 ? -15.157 -10.661 -6.034 1.00 41.62 90 GLN A O 1
ATOM 669 N N . LEU A 1 91 ? -13.650 -9.780 -4.646 1.00 42.03 91 LEU A N 1
ATOM 670 C CA . LEU A 1 91 ? -13.437 -11.034 -3.897 1.00 42.03 91 LEU A CA 1
ATOM 671 C C . LEU A 1 91 ? -13.765 -10.942 -2.402 1.00 42.03 91 LEU A C 1
ATOM 673 O O . LEU A 1 91 ? -13.299 -11.768 -1.623 1.00 42.03 91 LEU A O 1
ATOM 677 N N . LEU A 1 92 ? -14.594 -9.984 -1.988 1.00 42.47 92 LEU A N 1
ATOM 678 C CA . LEU A 1 92 ? -15.255 -10.116 -0.693 1.00 42.47 92 LEU A CA 1
ATOM 679 C C . LEU A 1 92 ? -16.503 -10.987 -0.895 1.00 42.47 92 LEU A C 1
ATOM 681 O O . LEU A 1 92 ? -17.369 -10.602 -1.684 1.00 42.47 92 LEU A O 1
ATOM 685 N N . PRO A 1 93 ? -16.599 -12.168 -0.253 1.00 38.44 93 PRO A N 1
ATOM 686 C CA . PRO A 1 93 ? -17.851 -12.902 -0.213 1.00 38.44 93 PRO A CA 1
ATOM 687 C C . PRO A 1 93 ? -18.932 -12.021 0.427 1.00 38.44 93 PRO A C 1
ATOM 689 O O . PRO A 1 93 ? -18.656 -11.184 1.290 1.00 38.44 93 PRO A O 1
ATOM 692 N N . GLU A 1 94 ? -20.165 -12.232 -0.019 1.00 36.84 94 GLU A N 1
ATOM 693 C CA . GLU A 1 94 ? -21.380 -11.534 0.403 1.00 36.84 94 GLU A CA 1
ATOM 694 C C . GLU A 1 94 ? -21.852 -11.983 1.804 1.00 36.84 94 GLU A C 1
ATOM 696 O O . GLU A 1 94 ? -22.908 -12.599 1.937 1.00 36.84 94 GLU A O 1
ATOM 701 N N . PRO A 1 95 ? -21.068 -11.741 2.869 1.00 36.38 95 PRO A N 1
ATOM 702 C CA . PRO A 1 95 ? -21.686 -11.238 4.098 1.00 36.38 95 PRO A CA 1
ATOM 703 C C . PRO A 1 95 ? -21.252 -9.810 4.454 1.00 36.38 95 PRO A C 1
ATOM 705 O O . PRO A 1 95 ? -21.864 -9.190 5.315 1.00 36.38 95 PRO A O 1
ATOM 708 N N . TRP A 1 96 ? -20.222 -9.259 3.801 1.00 38.28 96 TRP A N 1
ATOM 709 C CA . TRP A 1 96 ? -19.604 -7.982 4.204 1.00 38.28 96 TRP A CA 1
ATOM 710 C C . TRP A 1 96 ? -20.102 -6.757 3.420 1.00 38.28 96 TRP A C 1
ATOM 712 O O . TRP A 1 96 ? -19.545 -5.669 3.557 1.00 38.28 96 TRP A O 1
ATOM 722 N N . ARG A 1 97 ? -21.134 -6.917 2.579 1.00 40.34 97 ARG A N 1
ATOM 723 C CA . ARG A 1 97 ? -21.629 -5.847 1.696 1.00 40.34 97 ARG A CA 1
ATOM 724 C C . ARG A 1 97 ? -22.532 -4.824 2.405 1.00 40.34 97 ARG A C 1
ATOM 726 O O . ARG A 1 97 ? -22.675 -3.722 1.889 1.00 40.34 97 ARG A O 1
ATOM 733 N N . GLU A 1 98 ? -23.106 -5.123 3.577 1.00 30.34 98 GLU A N 1
ATOM 734 C CA . GLU A 1 98 ? -24.327 -4.401 3.991 1.00 30.34 98 GLU A CA 1
ATOM 735 C C . GLU A 1 98 ? -24.463 -4.012 5.472 1.00 30.34 98 GLU A C 1
ATOM 737 O O . GLU A 1 98 ? -25.573 -3.861 5.977 1.00 30.34 98 GLU A O 1
ATOM 742 N N . SER A 1 99 ? -23.366 -3.783 6.199 1.00 30.64 99 SER A N 1
ATOM 743 C CA . SER A 1 99 ? -23.494 -3.310 7.587 1.00 30.64 99 SER A CA 1
ATOM 744 C C . SER A 1 99 ? -22.335 -2.447 8.072 1.00 30.64 99 SER A C 1
ATOM 746 O O . SER A 1 99 ? -21.594 -2.854 8.962 1.00 30.64 99 SER A O 1
ATOM 748 N N . SER A 1 100 ? -22.165 -1.245 7.512 1.00 34.50 100 SER A N 1
ATOM 749 C CA . SER A 1 100 ? -21.796 -0.034 8.279 1.00 34.50 100 SER A CA 1
ATOM 750 C C . SER A 1 100 ? -21.503 1.168 7.363 1.00 34.50 1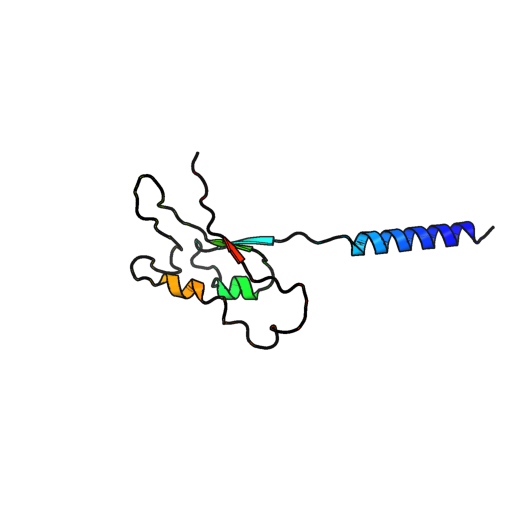00 SER A C 1
ATOM 752 O O . SER A 1 100 ? -20.920 1.002 6.292 1.00 34.50 100 SER A O 1
ATOM 754 N N . PRO A 1 101 ? -21.810 2.409 7.791 1.00 35.47 101 PRO A N 1
ATOM 755 C CA . PRO A 1 101 ? -21.447 3.635 7.065 1.00 35.47 101 PRO A CA 1
ATOM 756 C C . PRO A 1 101 ? -19.927 3.926 7.065 1.00 35.47 101 PRO A C 1
ATOM 758 O O . PRO A 1 101 ? -19.502 4.985 6.613 1.00 35.47 101 PRO A O 1
ATOM 761 N N . PHE A 1 102 ? -19.109 2.982 7.547 1.00 34.38 102 PHE A N 1
ATOM 762 C CA . PHE A 1 102 ? -17.654 3.067 7.697 1.00 34.38 102 PHE A CA 1
ATOM 763 C C . PHE A 1 102 ? -16.899 1.926 6.985 1.00 34.38 102 PHE A C 1
ATOM 765 O O . PHE A 1 102 ? -15.745 1.658 7.315 1.00 34.38 102 PHE A O 1
ATOM 772 N N . HIS A 1 103 ? -17.489 1.251 5.990 1.00 39.41 103 HIS A N 1
ATOM 773 C CA . HIS A 1 103 ? -16.730 0.279 5.194 1.00 39.41 103 HIS A CA 1
ATOM 774 C C . HIS A 1 103 ? -15.819 0.982 4.184 1.00 39.41 103 HIS A C 1
ATOM 776 O O . HIS A 1 103 ? -16.221 1.443 3.112 1.00 39.41 103 HIS A O 1
ATOM 782 N N . ARG A 1 104 ? -14.550 1.078 4.575 1.00 47.94 104 ARG A N 1
ATOM 783 C CA . ARG A 1 104 ? -13.471 1.666 3.795 1.00 47.94 104 ARG A CA 1
ATOM 784 C C . ARG A 1 104 ? -13.057 0.689 2.707 1.00 47.94 104 ARG A C 1
ATOM 786 O O . ARG A 1 104 ? -12.571 -0.404 2.979 1.00 47.94 104 ARG A O 1
ATOM 793 N N . ARG A 1 105 ? -13.279 1.092 1.457 1.00 56.16 105 ARG A N 1
ATOM 794 C CA . ARG A 1 105 ? -12.649 0.466 0.294 1.00 56.16 105 ARG A CA 1
ATOM 795 C C . ARG A 1 105 ? -11.145 0.494 0.539 1.00 56.16 105 ARG A C 1
ATOM 797 O O . ARG A 1 105 ? -10.607 1.582 0.722 1.00 56.16 105 ARG A O 1
ATOM 804 N N . CYS A 1 106 ? -10.504 -0.670 0.556 1.00 57.09 106 CYS A N 1
ATOM 805 C CA . CYS A 1 106 ? -9.052 -0.771 0.596 1.00 57.09 106 CYS A CA 1
ATOM 806 C C . CYS A 1 106 ? -8.508 -0.017 -0.626 1.00 57.09 106 CYS A C 1
ATOM 808 O O . CYS A 1 106 ? -8.641 -0.463 -1.769 1.00 57.09 106 CYS A O 1
ATOM 810 N N . GLY A 1 107 ? -8.046 1.210 -0.397 1.00 57.50 107 GLY A N 1
ATOM 811 C CA . GLY A 1 107 ? -7.624 2.116 -1.451 1.00 57.50 107 GLY A CA 1
ATOM 812 C C . GLY A 1 107 ? -6.160 1.869 -1.750 1.00 57.50 107 GLY A C 1
ATOM 813 O O . GLY A 1 107 ? -5.337 1.893 -0.834 1.00 57.50 107 GLY A O 1
ATOM 814 N N . TRP A 1 108 ? -5.821 1.664 -3.021 1.00 57.03 108 TRP A N 1
ATOM 815 C CA . TRP A 1 108 ? -4.426 1.648 -3.434 1.00 57.03 108 TRP A CA 1
ATOM 816 C C . TRP A 1 108 ? -4.019 3.014 -3.974 1.00 57.03 108 TRP A C 1
ATOM 818 O O . TRP A 1 108 ? -4.738 3.636 -4.759 1.00 57.03 108 TRP A O 1
ATOM 828 N N . LYS A 1 109 ? -2.853 3.498 -3.542 1.00 57.56 109 LYS A N 1
ATOM 829 C CA . LYS A 1 109 ? -2.247 4.715 -4.087 1.00 57.56 109 LYS A CA 1
ATOM 830 C C . LYS A 1 109 ? -0.863 4.380 -4.611 1.00 57.56 109 LYS A C 1
ATOM 832 O O . LYS A 1 109 ? -0.008 3.909 -3.867 1.00 57.56 109 LYS A O 1
ATOM 837 N N . LEU A 1 110 ? -0.652 4.622 -5.903 1.00 58.12 110 LEU A N 1
ATOM 838 C CA . LEU A 1 110 ? 0.669 4.543 -6.511 1.00 58.12 110 LEU A CA 1
ATOM 839 C C . LEU A 1 110 ? 1.428 5.811 -6.104 1.00 58.12 110 LEU A C 1
ATOM 841 O O . LEU A 1 110 ? 1.137 6.897 -6.608 1.00 58.12 110 LEU A O 1
ATOM 845 N N . TRP A 1 111 ? 2.325 5.696 -5.128 1.00 47.44 111 TRP A N 1
ATOM 846 C CA . TRP A 1 111 ? 3.128 6.825 -4.669 1.00 47.44 111 TRP A CA 1
ATOM 847 C C . TRP A 1 111 ? 4.499 6.778 -5.349 1.00 47.44 111 TRP A C 1
ATOM 849 O O . TRP A 1 111 ? 5.267 5.853 -5.076 1.00 47.44 111 TRP A O 1
ATOM 859 N N . PRO A 1 112 ? 4.8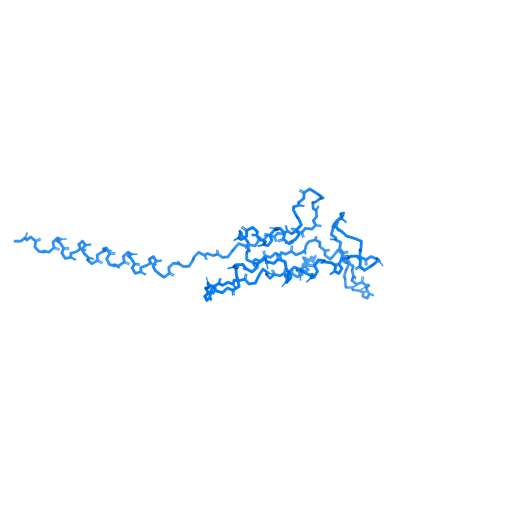54 7.739 -6.221 1.00 47.66 112 PRO A N 1
ATOM 860 C CA . PRO A 1 112 ? 6.243 7.885 -6.610 1.00 47.66 112 PRO A CA 1
ATOM 861 C C . PRO A 1 112 ? 7.002 8.386 -5.378 1.00 47.66 112 PRO A C 1
ATOM 863 O O . PRO A 1 112 ? 6.776 9.502 -4.905 1.00 47.66 112 PRO A O 1
ATOM 866 N N . LEU A 1 113 ? 7.895 7.560 -4.829 1.00 45.97 113 LEU A N 1
ATOM 867 C CA . LEU A 1 113 ? 8.960 8.075 -3.977 1.00 45.97 113 LEU A CA 1
ATOM 868 C C . LEU A 1 113 ? 9.819 8.965 -4.875 1.00 45.97 113 LEU A C 1
ATOM 870 O O . LEU A 1 113 ? 10.628 8.472 -5.654 1.00 45.97 113 LEU A O 1
ATOM 874 N N . LEU A 1 114 ? 9.558 10.271 -4.825 1.00 33.41 114 LEU A N 1
ATOM 875 C CA . LEU A 1 114 ? 10.401 11.305 -5.412 1.00 33.41 114 LEU A CA 1
ATOM 876 C C . LEU A 1 114 ? 11.863 11.019 -5.026 1.00 33.41 114 LEU A C 1
ATOM 878 O O . LEU A 1 114 ? 12.185 11.094 -3.837 1.00 33.41 114 LEU A O 1
ATOM 882 N N . PRO A 1 115 ? 12.762 10.699 -5.973 1.00 35.97 115 PRO A N 1
ATOM 883 C CA . PRO A 1 115 ? 14.170 10.933 -5.732 1.00 35.97 115 PRO A CA 1
ATOM 884 C C . PRO A 1 115 ? 14.367 12.455 -5.685 1.00 35.97 115 PRO A C 1
ATOM 886 O O . PRO A 1 115 ? 13.665 13.193 -6.378 1.00 35.97 115 PRO A O 1
ATOM 889 N N . ARG A 1 116 ? 15.272 12.897 -4.810 1.00 35.75 116 ARG A N 1
ATOM 890 C CA . ARG A 1 116 ? 15.701 14.298 -4.683 1.00 35.75 116 ARG A CA 1
ATOM 891 C C . ARG A 1 116 ? 15.949 14.974 -6.029 1.00 35.75 116 ARG A C 1
ATOM 893 O O . ARG A 1 116 ? 16.487 14.293 -6.932 1.00 35.75 116 ARG A O 1
#

Radius of gyration: 22.71 Å; Cα contacts (8 Å, |Δi|>4): 120; chains: 1; bounding box: 40×32×74 Å

pLDDT: mean 72.28, std 18.85, range [30.34, 92.88]

Nearest PDB structures (foldseek):
  2gsj-assembly1_A  TM=9.497E-01  e=6.441E-07  Parkia platycephala
  1llo-assembly1_A  TM=9.576E-01  e=9.616E-07  Hevea brasiliensis
  1kqz-assembly1_A  TM=9.560E-01  e=1.343E-06  Hevea brasiliensis
  1kr1-assembly1_A  TM=9.592E-01  e=1.535E-06  Hevea brasiliensis
  4toq-assembly4_D  TM=9.492E-01  e=3.200E-06  Punica granatum

InterPro domains:
  IPR017853 Glycoside hydrolase superfamily [SSF51445] (24-75)

Secondary structure (DSSP, 8-state):
--HHHHHHHHHHHHHHHHHHHH-PPPPPEEEESS-TTSPPHHHHHHTSS-SEEEE----B-STTPPPB---GGG--TTTTGGGGGGGGGS-S-TTSSSS-TT----EEE-------

Sequence (116 aa):
MASRGFTTFQLTAFLLVALLATCHAGSIAIYWGQNDGEASLAETCASGNYEFVILAFLPKFGKGQTPQLDLASHCDPSSSGCRSQSKGHQLLPEPWRESSPFHRRCGWKLWPLLPR

Mean predicted aligned error: 12.72 Å